Protein AF-A0A6L9QJ40-F1 (afdb_monomer_lite)

Structure (mmCIF, N/CA/C/O backbone):
data_AF-A0A6L9QJ40-F1
#
_entry.id   AF-A0A6L9QJ40-F1
#
loop_
_atom_site.group_PDB
_atom_site.id
_atom_site.type_symbol
_atom_site.label_atom_id
_atom_site.label_alt_id
_atom_site.label_comp_id
_atom_site.label_asym_id
_atom_site.label_entity_id
_atom_site.label_seq_id
_atom_site.pdbx_PDB_ins_code
_atom_site.Cartn_x
_atom_site.Cartn_y
_atom_site.Cartn_z
_atom_site.occupancy
_atom_site.B_iso_or_equiv
_atom_site.auth_seq_id
_atom_site.auth_comp_id
_atom_site.auth_asym_id
_atom_site.auth_atom_id
_atom_site.pdbx_PDB_model_num
ATOM 1 N N . MET A 1 1 ? -13.176 2.995 25.497 1.00 64.25 1 MET A N 1
ATOM 2 C CA . MET A 1 1 ? -12.397 2.235 24.492 1.00 64.25 1 MET A CA 1
ATOM 3 C C . MET A 1 1 ? -11.116 3.005 24.227 1.00 64.25 1 MET A C 1
ATOM 5 O O . MET A 1 1 ? -11.184 4.227 24.232 1.00 64.25 1 MET A O 1
ATOM 9 N N . ALA A 1 2 ? -9.975 2.333 24.066 1.00 81.25 2 ALA A N 1
ATOM 10 C CA . ALA A 1 2 ? -8.733 3.007 23.679 1.00 81.25 2 ALA A CA 1
ATOM 11 C C . ALA A 1 2 ? -8.849 3.555 22.244 1.00 81.25 2 ALA A C 1
ATOM 13 O O . ALA A 1 2 ? -9.540 2.951 21.419 1.00 81.25 2 ALA A O 1
ATOM 14 N N . GLU A 1 3 ? -8.208 4.690 21.958 1.00 87.75 3 GLU A N 1
ATOM 15 C CA . GLU A 1 3 ? -8.139 5.231 20.595 1.00 87.75 3 GLU A CA 1
ATOM 16 C C . GLU A 1 3 ? -7.373 4.253 19.679 1.00 87.75 3 GLU A C 1
ATOM 18 O O . GLU A 1 3 ? -6.380 3.663 20.121 1.00 87.75 3 GLU A O 1
ATOM 23 N N . PRO A 1 4 ? -7.802 4.044 18.417 1.00 91.00 4 PRO A N 1
ATOM 24 C CA . PRO A 1 4 ? -7.068 3.196 17.487 1.00 91.00 4 PRO A CA 1
ATOM 25 C C . PRO A 1 4 ? -5.682 3.769 17.178 1.00 91.00 4 PRO A C 1
ATOM 27 O O . PRO A 1 4 ? -5.530 4.972 16.965 1.00 91.00 4 PRO A O 1
ATOM 30 N N . LEU A 1 5 ? -4.671 2.901 17.075 1.00 97.50 5 LEU A N 1
ATOM 31 C CA . LEU A 1 5 ? -3.329 3.314 16.661 1.00 97.50 5 LEU A CA 1
ATOM 32 C C . LEU A 1 5 ? -3.353 3.943 15.264 1.00 97.50 5 LEU A C 1
ATOM 34 O O . LEU A 1 5 ? -4.092 3.504 14.379 1.00 97.50 5 LEU A O 1
ATOM 38 N N . ARG A 1 6 ? -2.509 4.959 15.072 1.00 98.00 6 ARG A N 1
ATOM 39 C CA . ARG A 1 6 ? -2.361 5.691 13.812 1.00 98.00 6 ARG A CA 1
ATOM 40 C C . ARG A 1 6 ? -0.968 5.427 13.247 1.00 98.00 6 ARG A C 1
ATOM 42 O O . ARG A 1 6 ? 0.017 5.671 13.938 1.00 98.00 6 ARG A O 1
ATOM 49 N N . VAL A 1 7 ? -0.886 4.918 12.019 1.00 98.38 7 VAL A N 1
ATOM 50 C CA . VAL A 1 7 ? 0.375 4.505 11.382 1.00 98.38 7 VAL A CA 1
ATOM 51 C C . VAL A 1 7 ? 0.497 5.123 9.994 1.00 98.38 7 VAL A C 1
ATOM 53 O O . VAL A 1 7 ? -0.424 5.033 9.184 1.00 98.38 7 VAL A O 1
ATOM 56 N N . LEU A 1 8 ? 1.660 5.707 9.712 1.00 98.50 8 LEU A N 1
ATOM 57 C CA . LEU A 1 8 ? 2.063 6.129 8.376 1.00 98.50 8 LEU A CA 1
ATOM 58 C C . LEU A 1 8 ? 3.288 5.316 7.961 1.00 98.50 8 LEU A C 1
ATOM 60 O O . LEU A 1 8 ? 4.349 5.445 8.570 1.00 98.50 8 LEU A O 1
ATOM 64 N N . HIS A 1 9 ? 3.149 4.502 6.918 1.00 98.38 9 HIS A N 1
ATOM 65 C CA . HIS A 1 9 ? 4.311 3.923 6.244 1.00 98.38 9 HIS A CA 1
ATOM 66 C C . HIS A 1 9 ? 4.818 4.908 5.204 1.00 98.38 9 HIS A C 1
ATOM 68 O O . HIS A 1 9 ? 4.024 5.459 4.447 1.00 98.38 9 HIS A O 1
ATOM 74 N N . VAL A 1 10 ? 6.129 5.104 5.142 1.00 98.00 10 VAL A N 1
ATOM 75 C CA . VAL A 1 10 ? 6.771 5.959 4.143 1.00 98.00 10 VAL A CA 1
ATOM 76 C C . VAL A 1 10 ? 7.842 5.135 3.446 1.00 98.00 10 VAL A C 1
ATOM 78 O O . VAL A 1 10 ? 8.708 4.576 4.117 1.00 98.00 10 VAL A O 1
ATOM 81 N N . SER A 1 11 ? 7.777 5.023 2.120 1.00 97.12 11 SER A N 1
ATOM 82 C CA . SER A 1 11 ? 8.739 4.220 1.358 1.00 97.12 11 SER A CA 1
ATOM 83 C C . SER A 1 11 ? 9.060 4.837 0.002 1.00 97.12 11 SER A C 1
ATOM 85 O O . SER A 1 11 ? 8.151 5.143 -0.765 1.00 97.12 11 SER A O 1
ATOM 87 N N . GLN A 1 12 ? 10.354 4.975 -0.313 1.00 93.94 12 GLN A N 1
ATOM 88 C CA . GLN A 1 12 ? 10.818 5.341 -1.655 1.00 93.94 12 GLN A CA 1
ATOM 89 C C . GLN A 1 12 ? 10.959 4.113 -2.569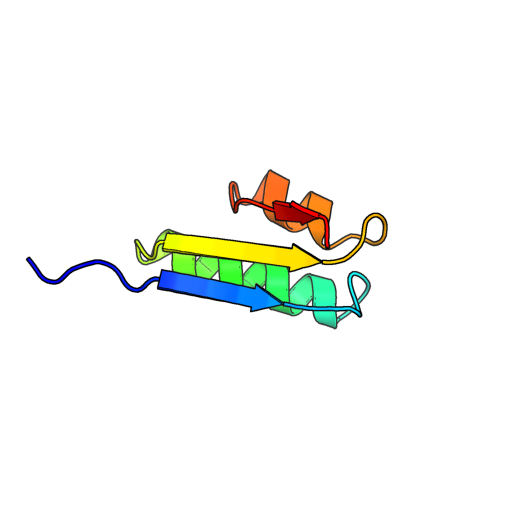 1.00 93.94 12 GLN A C 1
ATOM 91 O O . GLN A 1 12 ? 10.515 4.204 -3.714 1.00 93.94 12 GLN A O 1
ATOM 96 N N . PRO A 1 13 ? 11.441 2.937 -2.106 1.00 94.88 13 PRO A N 1
ATOM 97 C CA . PRO A 1 13 ? 11.200 1.714 -2.852 1.00 94.88 13 PRO A CA 1
ATOM 98 C C . PRO A 1 13 ? 9.698 1.413 -2.807 1.00 94.88 13 PRO A C 1
ATOM 100 O O . PRO A 1 13 ? 9.158 0.953 -1.801 1.00 94.88 13 PRO A O 1
ATOM 103 N N . ASN A 1 14 ? 9.007 1.713 -3.898 1.00 96.38 14 ASN A N 1
ATOM 104 C CA . ASN A 1 14 ? 7.581 1.449 -4.086 1.00 96.38 14 ASN A CA 1
ATOM 105 C C . ASN A 1 14 ? 7.347 0.219 -4.981 1.00 96.38 14 ASN A C 1
ATOM 107 O O . ASN A 1 14 ? 6.236 0.005 -5.462 1.00 96.38 14 ASN A O 1
ATOM 111 N N . ALA A 1 15 ? 8.398 -0.586 -5.179 1.00 96.62 15 ALA A N 1
ATOM 112 C CA . ALA A 1 15 ? 8.403 -1.773 -6.020 1.00 96.62 15 ALA A CA 1
ATOM 113 C C . ALA A 1 15 ? 8.999 -3.007 -5.315 1.00 96.62 15 ALA A C 1
ATOM 115 O O . ALA A 1 15 ? 9.770 -2.901 -4.354 1.00 96.62 15 ALA A O 1
ATOM 116 N N . GLY A 1 16 ? 8.675 -4.193 -5.833 1.00 96.00 16 GLY A N 1
ATOM 117 C CA . GLY A 1 16 ? 9.327 -5.452 -5.466 1.00 96.00 16 GLY A CA 1
ATOM 118 C C . GLY A 1 16 ? 9.073 -5.866 -4.014 1.00 96.00 16 GLY A C 1
ATOM 119 O O . GLY A 1 16 ? 7.979 -5.691 -3.483 1.00 96.00 16 GLY A O 1
ATOM 120 N N . GLY A 1 17 ? 10.084 -6.434 -3.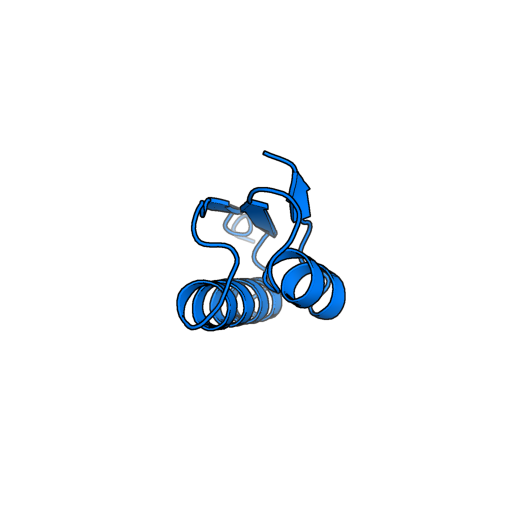350 1.00 97.31 17 GLY A N 1
ATOM 121 C CA . GLY A 1 17 ? 9.928 -6.976 -1.992 1.00 97.31 17 GLY A CA 1
ATOM 122 C C . GLY A 1 17 ? 9.441 -5.948 -0.963 1.00 97.31 17 GLY A C 1
ATOM 123 O O . GLY A 1 17 ? 8.640 -6.287 -0.094 1.00 97.31 17 GLY A O 1
ATOM 124 N N . VAL A 1 18 ? 9.856 -4.683 -1.094 1.00 96.94 18 VAL A N 1
ATOM 125 C CA . VAL A 1 18 ? 9.409 -3.605 -0.198 1.00 96.94 18 VAL A CA 1
ATOM 126 C C . VAL A 1 18 ? 7.926 -3.309 -0.407 1.00 96.94 18 VAL A C 1
ATOM 128 O O . VAL A 1 18 ? 7.182 -3.234 0.568 1.00 96.94 18 VAL A O 1
ATOM 131 N N . ALA A 1 19 ? 7.470 -3.225 -1.659 1.00 97.56 19 ALA A N 1
ATOM 132 C CA . ALA A 1 19 ? 6.056 -3.023 -1.964 1.00 97.56 19 ALA A CA 1
ATOM 133 C C . ALA A 1 19 ? 5.176 -4.165 -1.439 1.00 97.56 19 ALA A C 1
ATOM 135 O O . ALA A 1 19 ? 4.108 -3.921 -0.873 1.00 97.56 19 ALA A O 1
ATOM 136 N N . VAL A 1 20 ? 5.644 -5.410 -1.583 1.00 97.69 20 VAL A N 1
ATOM 137 C CA . VAL A 1 20 ? 4.960 -6.593 -1.045 1.00 97.69 20 VAL A CA 1
ATOM 138 C C . VAL A 1 20 ? 4.843 -6.494 0.472 1.00 97.69 20 VAL A C 1
ATOM 140 O O . VAL A 1 20 ? 3.737 -6.598 1.002 1.00 97.69 20 VAL A O 1
ATOM 143 N N . TYR A 1 21 ? 5.957 -6.253 1.164 1.00 98.00 21 TYR A N 1
ATOM 144 C CA . TYR A 1 21 ? 5.978 -6.189 2.621 1.00 98.00 21 TYR A CA 1
ATOM 145 C C . TYR A 1 21 ? 5.114 -5.044 3.161 1.00 98.00 21 TYR A C 1
ATOM 147 O O . TYR A 1 21 ? 4.242 -5.278 3.997 1.00 98.00 21 TYR A O 1
ATOM 155 N N . VAL A 1 22 ? 5.309 -3.817 2.663 1.00 98.19 22 VAL A N 1
ATOM 156 C CA . VAL A 1 22 ? 4.569 -2.637 3.139 1.00 98.19 22 VAL A CA 1
ATOM 157 C C . VAL A 1 22 ? 3.073 -2.797 2.873 1.00 98.19 22 VAL A C 1
ATOM 159 O O . VAL A 1 22 ? 2.269 -2.557 3.773 1.00 98.19 22 VAL A O 1
ATOM 162 N N . GLY A 1 23 ? 2.685 -3.274 1.685 1.00 97.88 23 GLY A N 1
ATOM 163 C CA . GLY A 1 23 ? 1.282 -3.537 1.364 1.00 97.88 23 GLY A CA 1
ATOM 164 C C . GLY A 1 23 ? 0.647 -4.578 2.294 1.00 97.88 23 GLY A C 1
ATOM 165 O O . GLY A 1 23 ? -0.460 -4.371 2.794 1.00 97.88 23 GLY A O 1
ATOM 166 N N . GLN A 1 24 ? 1.355 -5.676 2.585 1.00 98.31 24 GLN A N 1
ATOM 167 C CA . GLN A 1 24 ? 0.875 -6.712 3.505 1.00 98.31 24 GLN A CA 1
ATOM 16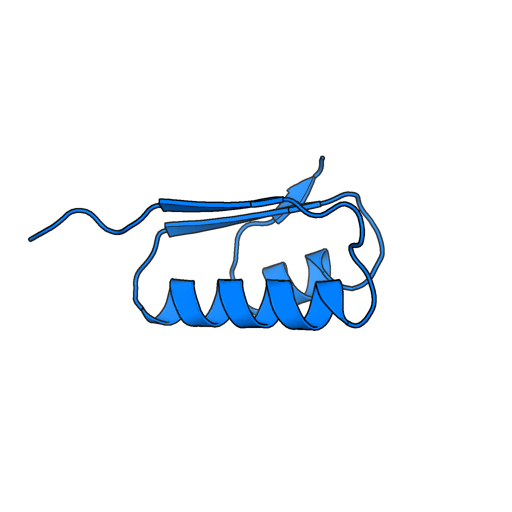8 C C . GLN A 1 24 ? 0.767 -6.211 4.949 1.00 98.31 24 GLN A C 1
ATOM 170 O O . GLN A 1 24 ? -0.251 -6.453 5.602 1.00 98.31 24 GLN A O 1
ATOM 175 N N . ALA A 1 25 ? 1.776 -5.486 5.435 1.00 98.38 25 ALA A N 1
ATOM 176 C CA . ALA A 1 25 ? 1.783 -4.927 6.781 1.00 98.38 25 ALA A CA 1
ATOM 177 C C . ALA A 1 25 ? 0.648 -3.911 6.972 1.00 98.38 25 ALA A C 1
ATOM 179 O O . ALA A 1 25 ? -0.092 -3.990 7.953 1.00 98.38 25 ALA A O 1
ATOM 180 N N . ALA A 1 26 ? 0.458 -2.997 6.016 1.00 98.38 26 ALA A N 1
ATOM 181 C CA . ALA A 1 26 ? -0.594 -1.990 6.090 1.00 98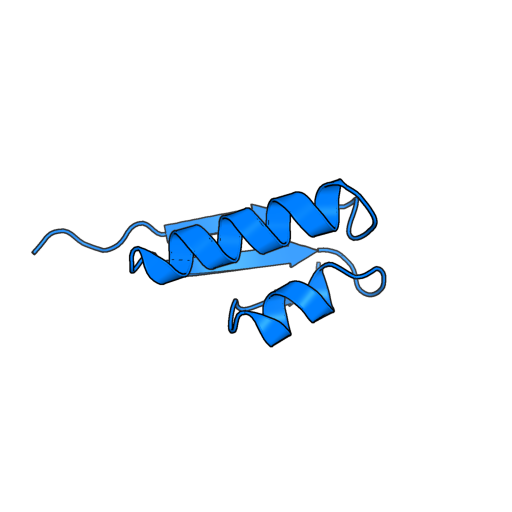.38 26 ALA A CA 1
ATOM 182 C C . ALA A 1 26 ? -1.999 -2.616 6.065 1.00 98.38 26 ALA A C 1
ATOM 184 O O . ALA A 1 26 ? -2.878 -2.219 6.834 1.00 98.38 26 ALA A O 1
ATOM 185 N N . MET A 1 27 ? -2.199 -3.640 5.231 1.00 98.19 27 MET A N 1
ATOM 186 C CA . MET A 1 27 ? -3.441 -4.413 5.185 1.00 98.19 27 MET A CA 1
ATOM 187 C C . MET A 1 27 ? -3.726 -5.128 6.516 1.00 98.19 27 MET A C 1
ATOM 189 O O . MET A 1 27 ? -4.853 -5.065 7.010 1.00 98.19 27 MET A O 1
ATOM 193 N N . ASP A 1 28 ? -2.736 -5.806 7.107 1.00 98.31 28 ASP A N 1
ATOM 194 C CA . ASP A 1 28 ? -2.897 -6.504 8.391 1.00 98.31 28 ASP A CA 1
ATOM 195 C C . ASP A 1 28 ? -3.246 -5.531 9.525 1.00 98.31 28 ASP A C 1
ATOM 197 O O . ASP A 1 28 ? -4.213 -5.731 10.259 1.00 98.31 28 ASP A O 1
ATOM 201 N N . GLN A 1 29 ? -2.520 -4.419 9.620 1.00 97.94 29 GLN A N 1
ATOM 202 C CA . GLN A 1 29 ? -2.771 -3.382 10.620 1.00 97.94 29 GLN A CA 1
ATOM 203 C C . GLN A 1 29 ? -4.181 -2.791 10.490 1.00 97.94 29 GLN A C 1
ATOM 205 O O . GLN A 1 29 ? -4.885 -2.629 11.488 1.00 97.94 29 GLN A O 1
ATOM 210 N N . ARG A 1 30 ? -4.648 -2.544 9.260 1.00 96.44 30 ARG A N 1
ATOM 211 C CA . ARG A 1 30 ? -6.024 -2.097 9.014 1.00 96.44 30 ARG A CA 1
ATOM 212 C C . ARG A 1 30 ? -7.053 -3.135 9.474 1.00 96.44 30 ARG A C 1
ATOM 214 O O . ARG A 1 30 ? -8.043 -2.761 10.098 1.00 96.44 30 ARG A O 1
ATOM 221 N N . ARG A 1 31 ? -6.820 -4.434 9.237 1.00 96.44 31 ARG A N 1
ATOM 222 C CA . ARG A 1 31 ? -7.699 -5.520 9.728 1.00 96.44 31 ARG A CA 1
ATOM 223 C C . ARG A 1 31 ? -7.773 -5.592 11.253 1.00 96.44 31 ARG A C 1
ATOM 225 O O . ARG A 1 31 ? -8.798 -6.004 11.783 1.00 96.44 31 ARG A O 1
ATOM 232 N N . ARG A 1 32 ? -6.732 -5.144 11.960 1.00 96.31 32 ARG A N 1
ATOM 233 C CA . ARG A 1 32 ? -6.726 -4.994 13.428 1.00 96.31 32 ARG A CA 1
ATOM 234 C C . ARG A 1 32 ? -7.478 -3.748 13.919 1.00 96.31 32 ARG A C 1
ATOM 236 O O . ARG A 1 32 ? -7.523 -3.508 15.122 1.00 96.31 32 ARG A O 1
ATOM 243 N N . GLY A 1 33 ? -8.043 -2.950 13.013 1.00 96.50 33 GLY A N 1
ATOM 244 C CA . GLY A 1 33 ? -8.786 -1.730 13.328 1.00 96.50 33 GLY A CA 1
ATOM 245 C C . GLY A 1 33 ? -7.920 -0.479 13.464 1.00 96.50 33 GLY A C 1
ATOM 246 O O . GLY A 1 33 ? -8.398 0.522 13.989 1.00 96.50 33 GLY A O 1
ATOM 247 N N . TRP A 1 34 ? -6.656 -0.510 13.028 1.00 97.44 34 TRP A N 1
ATOM 248 C CA . TRP A 1 34 ? -5.781 0.664 13.085 1.00 97.44 34 TRP A CA 1
ATOM 249 C C . TRP A 1 34 ? -6.091 1.643 11.948 1.00 97.44 34 TRP A C 1
ATOM 251 O O . TRP A 1 34 ? -6.546 1.254 10.869 1.00 97.44 34 TRP A O 1
ATOM 261 N N . ASN A 1 35 ? -5.790 2.921 12.170 1.00 97.56 35 ASN A N 1
ATOM 262 C CA . ASN A 1 35 ? -5.858 3.953 11.145 1.00 97.56 35 ASN A CA 1
ATOM 26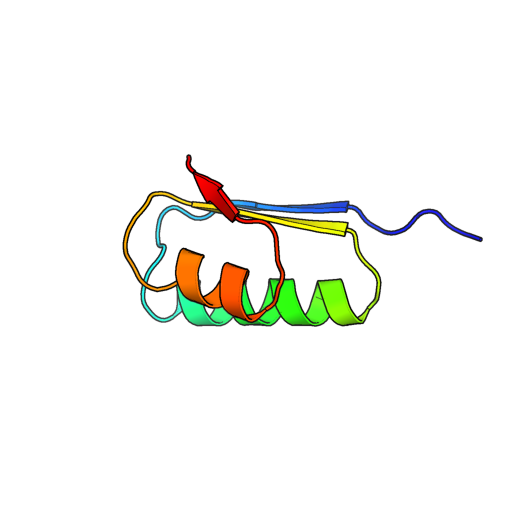3 C C . ASN A 1 35 ? -4.511 4.037 10.413 1.00 97.56 35 ASN A C 1
ATOM 265 O O . ASN A 1 35 ? -3.547 4.596 10.935 1.00 97.56 35 ASN A O 1
ATOM 269 N N . VAL A 1 36 ? -4.438 3.445 9.223 1.00 98.50 36 VAL A N 1
ATOM 270 C CA . VAL A 1 36 ? -3.186 3.275 8.472 1.00 98.50 36 VAL A CA 1
ATOM 271 C C . VAL A 1 36 ? -3.249 4.006 7.142 1.00 98.50 36 VAL A C 1
ATOM 273 O O . VAL A 1 36 ? -4.257 3.901 6.447 1.00 98.50 36 VAL A O 1
ATOM 276 N N . ALA A 1 37 ? -2.161 4.677 6.769 1.00 98.56 37 ALA A N 1
ATOM 277 C CA . ALA A 1 37 ? -1.921 5.223 5.436 1.00 98.56 37 ALA A CA 1
ATOM 278 C C . ALA A 1 37 ? -0.498 4.884 4.958 1.00 98.56 37 ALA A C 1
ATOM 280 O O . ALA A 1 37 ? 0.384 4.571 5.763 1.00 98.56 37 ALA A O 1
ATOM 281 N N . VAL A 1 38 ? -0.273 4.955 3.647 1.00 98.69 38 VAL A N 1
ATOM 282 C CA . VAL A 1 38 ? 1.034 4.716 3.019 1.00 98.69 38 VAL A CA 1
ATOM 283 C C . VAL A 1 38 ? 1.388 5.897 2.123 1.00 98.69 38 VAL A C 1
ATOM 285 O O . VAL A 1 38 ? 0.615 6.245 1.236 1.00 98.69 38 VAL A O 1
ATOM 288 N N . ALA A 1 39 ? 2.562 6.491 2.317 1.00 98.56 39 ALA A N 1
ATOM 289 C CA . ALA A 1 39 ? 3.131 7.501 1.436 1.00 98.56 39 ALA A CA 1
ATOM 290 C C . ALA A 1 39 ? 4.269 6.904 0.600 1.00 98.56 39 ALA A C 1
ATOM 292 O O . ALA A 1 39 ? 5.219 6.334 1.145 1.00 98.56 39 ALA A O 1
ATOM 293 N N . CYS A 1 40 ? 4.170 7.026 -0.721 1.00 97.81 40 CYS A N 1
ATOM 294 C CA . CYS A 1 40 ? 5.240 6.639 -1.638 1.00 97.81 40 CYS A CA 1
ATOM 295 C C . CYS A 1 40 ? 5.106 7.367 -2.987 1.00 97.81 40 CYS A C 1
ATOM 297 O O . CYS A 1 40 ? 3.984 7.779 -3.320 1.00 97.81 40 CYS A O 1
ATOM 299 N N . PRO A 1 41 ? 6.202 7.484 -3.767 1.00 96.81 41 PRO A N 1
ATOM 300 C CA . PRO A 1 41 ? 6.164 8.069 -5.105 1.00 96.81 41 PRO A CA 1
ATOM 301 C C . PRO A 1 41 ? 5.195 7.325 -6.034 1.00 96.81 41 PRO A C 1
ATOM 303 O O . PRO A 1 41 ? 4.887 6.151 -5.790 1.00 96.81 41 PRO A O 1
ATOM 306 N N . PRO A 1 42 ? 4.742 7.953 -7.132 1.00 94.69 42 PRO A N 1
ATOM 307 C CA . PRO A 1 42 ? 3.921 7.272 -8.121 1.00 94.69 42 PRO A CA 1
ATOM 308 C C . PRO A 1 42 ? 4.736 6.206 -8.873 1.00 94.69 42 PRO A C 1
ATOM 310 O O . PRO A 1 42 ? 5.966 6.261 -8.947 1.00 94.69 42 PRO A O 1
ATOM 313 N N . GLY A 1 43 ? 4.034 5.240 -9.466 1.00 92.19 43 GLY A N 1
ATOM 314 C CA . GLY A 1 43 ? 4.647 4.079 -10.116 1.00 92.19 43 GLY A CA 1
ATOM 315 C C . GLY A 1 43 ? 4.959 2.941 -9.139 1.00 92.19 43 GLY A C 1
ATOM 316 O O . GLY A 1 43 ? 4.566 2.976 -7.973 1.00 92.19 43 GLY A O 1
ATOM 317 N N . GLY A 1 44 ? 5.637 1.905 -9.638 1.00 93.25 44 GLY A N 1
ATOM 318 C CA . GLY A 1 44 ? 5.796 0.650 -8.898 1.00 93.25 44 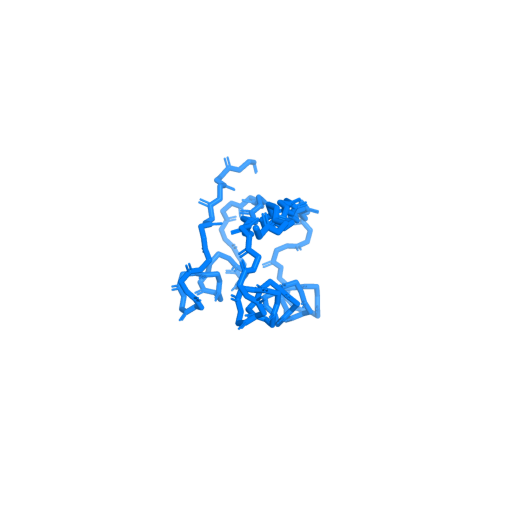GLY A CA 1
ATOM 319 C C . GLY A 1 44 ? 4.456 -0.059 -8.664 1.00 93.25 44 GLY A C 1
ATOM 320 O O . GLY A 1 44 ? 3.466 0.239 -9.327 1.00 93.25 44 GLY A O 1
ATOM 321 N N . ASP A 1 45 ? 4.427 -1.003 -7.724 1.00 96.75 45 ASP A N 1
ATOM 322 C CA . ASP A 1 45 ? 3.234 -1.791 -7.380 1.00 96.75 45 ASP A CA 1
ATOM 323 C C . ASP A 1 45 ? 2.682 -1.491 -5.971 1.00 96.75 45 ASP A C 1
ATOM 325 O O . ASP A 1 45 ? 1.604 -1.968 -5.611 1.00 96.75 45 ASP A O 1
ATOM 329 N N . LEU A 1 46 ? 3.365 -0.676 -5.157 1.00 97.69 46 LEU A N 1
ATOM 330 C CA . LEU A 1 46 ? 2.896 -0.319 -3.811 1.00 97.69 46 LEU A CA 1
ATOM 331 C C . LEU A 1 46 ? 1.592 0.510 -3.802 1.00 97.69 46 LEU A C 1
ATOM 333 O O . LEU A 1 46 ? 0.698 0.147 -3.029 1.00 97.69 46 LEU A O 1
ATOM 337 N N . PRO A 1 47 ? 1.407 1.561 -4.631 1.00 97.56 47 PRO A N 1
ATOM 338 C CA . PRO A 1 47 ? 0.144 2.307 -4.670 1.00 97.56 47 PRO A CA 1
ATOM 339 C C . PRO A 1 47 ? -1.062 1.415 -4.990 1.00 97.56 47 PRO A C 1
ATOM 341 O O . PRO A 1 47 ? -2.089 1.482 -4.314 1.00 97.56 47 PRO A O 1
ATOM 344 N N . GLU A 1 48 ? -0.922 0.522 -5.973 1.00 97.00 48 GLU A N 1
ATOM 345 C CA . GLU A 1 48 ? -1.976 -0.412 -6.387 1.00 97.00 48 GLU A CA 1
ATOM 346 C C . GLU A 1 48 ? -2.340 -1.394 -5.273 1.00 97.00 48 GLU A C 1
ATOM 348 O O . GLU A 1 48 ? -3.520 -1.602 -4.987 1.00 97.00 48 GLU A O 1
ATOM 353 N N . ARG A 1 49 ? -1.336 -1.937 -4.573 1.00 97.31 49 ARG A N 1
ATOM 354 C CA . ARG A 1 49 ? -1.549 -2.791 -3.395 1.00 97.31 49 ARG A CA 1
ATOM 355 C C . ARG A 1 49 ? -2.295 -2.056 -2.285 1.00 97.31 49 ARG A C 1
ATOM 357 O O . ARG A 1 49 ? -3.177 -2.646 -1.661 1.00 97.31 49 ARG A O 1
ATOM 364 N N . CYS A 1 50 ? -1.969 -0.785 -2.045 1.00 97.38 50 CYS A N 1
ATOM 365 C CA . CYS A 1 50 ? -2.660 0.033 -1.047 1.00 97.38 50 CYS A CA 1
ATOM 366 C C . CYS A 1 50 ? -4.132 0.226 -1.420 1.00 97.38 50 CYS A C 1
ATOM 368 O O . CYS A 1 50 ? -5.008 -0.069 -0.605 1.00 97.38 50 CYS A O 1
ATOM 370 N N . MET A 1 51 ? -4.411 0.625 -2.666 1.00 95.81 51 MET A N 1
ATOM 371 C CA . MET A 1 51 ? -5.777 0.796 -3.170 1.00 95.81 51 MET A CA 1
ATOM 372 C C . MET A 1 51 ? -6.583 -0.508 -3.090 1.00 95.81 51 MET A C 1
ATOM 374 O O . MET A 1 51 ? -7.701 -0.501 -2.578 1.00 95.81 51 MET A O 1
ATOM 378 N N . ALA A 1 52 ? -5.999 -1.639 -3.499 1.00 96.69 52 ALA A N 1
ATOM 379 C CA . ALA A 1 52 ? -6.638 -2.954 -3.422 1.00 96.69 52 ALA A CA 1
ATOM 380 C C . ALA A 1 52 ? -6.943 -3.394 -1.975 1.00 96.69 52 ALA A C 1
ATOM 382 O O . ALA A 1 52 ? -7.930 -4.086 -1.729 1.00 96.69 52 ALA A O 1
ATOM 383 N N . ALA A 1 53 ? -6.126 -2.973 -1.006 1.00 95.69 53 ALA A N 1
ATOM 384 C CA . ALA A 1 53 ? -6.332 -3.233 0.419 1.00 95.69 53 ALA A CA 1
ATOM 385 C C . ALA A 1 53 ? -7.239 -2.196 1.116 1.00 95.69 53 ALA A C 1
ATOM 387 O O . ALA A 1 53 ? -7.478 -2.298 2.324 1.00 95.69 53 ALA A O 1
ATOM 388 N N . GLY A 1 54 ? -7.720 -1.179 0.392 1.00 97.00 54 GLY A N 1
ATOM 389 C CA . GLY A 1 54 ? -8.467 -0.053 0.957 1.00 97.00 54 GLY A CA 1
ATOM 390 C C . GLY A 1 54 ? -7.632 0.830 1.890 1.00 97.00 54 GLY A C 1
ATOM 391 O O . GLY A 1 54 ? -8.194 1.549 2.714 1.00 97.00 54 GLY A O 1
ATOM 392 N N . VAL A 1 55 ? -6.303 0.758 1.806 1.00 98.12 55 VAL A N 1
ATOM 393 C CA . VAL A 1 55 ? -5.375 1.603 2.561 1.00 98.12 55 VAL A CA 1
ATOM 394 C C . VAL A 1 55 ? -5.168 2.911 1.787 1.00 98.12 55 VAL A C 1
ATOM 396 O O . VAL A 1 55 ? -4.768 2.859 0.625 1.00 98.12 55 VAL A O 1
ATOM 399 N N . PRO A 1 56 ? -5.411 4.086 2.398 1.00 98.25 56 PRO A N 1
ATOM 400 C CA . PRO A 1 56 ? -5.108 5.375 1.789 1.00 98.25 56 PRO A CA 1
ATOM 401 C C . PRO A 1 56 ? -3.652 5.461 1.325 1.00 98.25 56 PRO A C 1
ATOM 403 O O . PRO A 1 56 ? -2.728 5.279 2.122 1.00 98.25 56 PRO A O 1
ATOM 406 N N . TRP A 1 57 ? -3.468 5.774 0.045 1.00 98.06 57 TRP A N 1
ATOM 407 C CA . TRP A 1 57 ? -2.172 6.120 -0.524 1.00 98.06 57 TRP A CA 1
ATOM 408 C C . TRP A 1 57 ? -2.025 7.642 -0.608 1.00 98.06 57 TRP A C 1
ATOM 410 O O . TRP A 1 57 ? -2.956 8.347 -0.999 1.00 98.06 57 TRP A O 1
ATOM 420 N N . LEU A 1 58 ? -0.849 8.135 -0.232 1.00 98.12 58 LEU A N 1
ATOM 421 C CA . LEU A 1 58 ? -0.447 9.531 -0.311 1.00 98.12 58 LEU A CA 1
ATOM 422 C C . LEU A 1 58 ? 0.709 9.645 -1.307 1.00 98.12 58 LEU A C 1
ATOM 424 O O . LEU A 1 58 ? 1.754 9.017 -1.132 1.00 98.12 58 LEU A O 1
ATOM 428 N N . ASN A 1 59 ? 0.514 10.447 -2.349 1.00 95.94 59 ASN A N 1
ATOM 429 C CA . ASN A 1 59 ? 1.565 10.745 -3.312 1.00 95.94 59 ASN A CA 1
ATOM 430 C C . ASN A 1 59 ? 2.615 11.665 -2.661 1.00 95.94 59 ASN A C 1
ATOM 432 O O . ASN A 1 59 ? 2.256 12.758 -2.215 1.00 95.94 59 ASN A O 1
ATOM 436 N N . TRP A 1 60 ? 3.871 11.214 -2.592 1.00 91.31 60 TRP A N 1
ATOM 437 C CA . TRP A 1 60 ? 5.006 11.934 -2.001 1.00 91.31 60 TRP A CA 1
ATOM 438 C C . TRP A 1 60 ? 6.231 11.869 -2.909 1.00 91.31 60 TRP A C 1
ATOM 440 O O . TRP A 1 60 ? 6.558 10.748 -3.363 1.00 91.31 60 TRP A O 1
#

pLDDT: mean 95.99, std 5.03, range [64.25, 98.69]

Foldseek 3Di:
DDDAAEEEAEDAPCADPVLVVVLVVQLVSVVVVHHYAYEYAPDHCNVVSCVVSVHHYDHD

Secondary structure (DSSP, 8-state):
-PPPPEEEEE-S--SHHHHHHHHHHHHHHHHTT-EEEEEE-SSSSHHHHHHHTTPPEEE-

Sequence (60 aa):
MAEPLRVLHVSQPNAGGVAVYVGQAAMDQRRRGWNVAVACPPGGDLPERCMAAGVPWLNW

Organism: NCBI:txid453573

Radius of gyration: 11.01 Å; chains: 1; bounding box: 24×19×35 Å